Protein AF-A0AAD4N6H0-F1 (afdb_monomer)

Nearest PDB structures (foldseek):
  7ji4-assembly1_A  TM=7.289E-01  e=9.422E-01  Staphylococcus aureus subsp. aureus MRSA252
  8rdj-assembly1_S  TM=7.453E-01  e=2.601E+00  Sinapis alba
  4zqu-assembly1_A  TM=5.149E-01  e=1.566E+00  Yersinia pseudotuberculosis YPIII
  5mc8-assembly1_A  TM=8.033E-01  e=9.865E+00  Bacteroides xylanisolvens XB1A

Secondary structure (DSSP, 8-state):
------EEEEEGGGEEPS--EEEHHHHHH-----TT-PPEEEE-SSS-EEEPS-HHHHHHHHHHHHTT-SEEEEEEPSSPPP-HHHHHSTT-TTEEEEE--TT--HHHHHHHHHHHHHHHTTT-EEEEE--

Organism: NCBI:txid166010

Solvent-accessible surface area (backbone atoms only — not comparable to full-atom values): 7536 Å² total; per-residue (Å²): 131,84,81,73,63,61,71,44,80,41,50,52,88,39,52,40,77,18,63,37,70,43,54,46,55,55,28,74,66,62,68,92,76,62,89,84,79,49,33,40,29,20,75,66,87,71,86,36,26,39,31,37,84,43,71,65,30,50,35,52,52,54,31,38,52,65,71,64,48,69,56,44,64,25,25,59,46,92,65,83,53,68,51,46,28,58,73,77,37,70,92,40,81,46,40,36,35,41,26,55,70,87,82,54,49,76,68,52,46,55,51,48,52,51,40,52,52,58,40,40,77,72,64,38,45,78,43,81,44,96,117

Foldseek 3Di:
DPPLQDKDKAFLVQEAELDQEAALCLLLVDDPPDPPDFFEWEDPVPSHIYTAPDRVSVSQSLNCLLVVPRIGTHGYDPDDHHSCCCVVPNPQSQEHEYENPPPDDPVSVVSVVSSCVSSVVVVHHYDYDYD

Mean predicted aligned error: 7.0 Å

pLDDT: mean 81.64, std 11.09, range [37.22, 90.62]

Sequence (131 aa):
MADLEPAQTVSIRLIRPSIAEIHILDVLNFKNDTPGSLPAIFDEECAQYLLANDALSHTQFYSAILRGQPTLRCRLISEEPKNLIESQSPGLENTLTIVGNESLSEEQRKQLDKFVELLSRKGYRFKYENK

Radius of gyration: 14.64 Å; Cα contacts (8 Å, |Δi|>4): 218; chains: 1; bounding box: 31×28×44 Å

Structure (mmCIF, N/CA/C/O backbone):
data_AF-A0AAD4N6H0-F1
#
_entry.id   AF-A0AAD4N6H0-F1
#
loop_
_atom_site.group_PDB
_atom_site.id
_atom_site.type_symbol
_atom_site.label_atom_id
_atom_site.label_alt_id
_atom_site.label_comp_id
_atom_site.label_asym_id
_atom_site.label_entity_id
_atom_site.label_seq_id
_atom_site.pdbx_PDB_ins_code
_atom_site.Cartn_x
_atom_site.Cartn_y
_atom_site.Cartn_z
_atom_site.occupancy
_atom_site.B_iso_or_equiv
_atom_site.auth_seq_id
_atom_site.auth_comp_id
_atom_site.auth_asym_id
_atom_site.auth_atom_id
_atom_site.pdbx_PDB_model_num
ATOM 1 N N . MET A 1 1 ? 8.251 18.043 -27.146 1.00 37.22 1 MET A N 1
ATOM 2 C CA . MET A 1 1 ? 7.377 16.861 -27.280 1.00 37.22 1 MET A CA 1
ATOM 3 C C . MET A 1 1 ? 7.377 16.200 -25.920 1.00 37.22 1 MET A C 1
ATOM 5 O O . MET A 1 1 ? 8.445 15.803 -25.483 1.00 37.22 1 MET A O 1
ATOM 9 N N . ALA A 1 2 ? 6.262 16.259 -25.192 1.00 42.69 2 ALA A N 1
ATOM 10 C CA . ALA A 1 2 ? 6.173 15.618 -23.886 1.00 42.69 2 ALA A CA 1
ATOM 11 C C . ALA A 1 2 ? 6.118 14.111 -24.133 1.00 42.69 2 ALA A C 1
ATOM 13 O O . ALA A 1 2 ? 5.157 13.629 -24.731 1.00 42.69 2 ALA A O 1
ATOM 14 N N . ASP A 1 3 ? 7.192 13.424 -23.763 1.00 43.19 3 ASP A N 1
ATOM 15 C CA . ASP A 1 3 ? 7.251 11.972 -23.710 1.00 43.19 3 ASP A CA 1
ATOM 16 C C . ASP A 1 3 ? 6.191 11.533 -22.691 1.00 43.19 3 ASP A C 1
ATOM 18 O O . ASP A 1 3 ? 6.346 11.692 -21.480 1.00 43.19 3 ASP A O 1
ATOM 22 N N . LEU A 1 4 ? 5.013 11.171 -23.195 1.00 55.56 4 LEU A N 1
ATOM 23 C CA . LEU A 1 4 ? 3.949 10.605 -22.383 1.00 55.56 4 LEU A CA 1
ATOM 24 C C . LEU A 1 4 ? 4.416 9.200 -22.025 1.00 55.56 4 LEU A C 1
ATOM 26 O O . LEU A 1 4 ? 4.228 8.276 -22.817 1.00 55.56 4 LEU A O 1
ATOM 30 N N . GLU A 1 5 ? 5.047 9.071 -20.856 1.00 58.31 5 GLU A N 1
ATOM 31 C CA . GLU A 1 5 ? 5.432 7.776 -20.298 1.00 58.31 5 GLU A CA 1
ATOM 32 C C . GLU A 1 5 ? 4.245 6.802 -20.426 1.00 58.31 5 GLU A C 1
ATOM 34 O O . GLU A 1 5 ? 3.103 7.174 -20.105 1.00 58.31 5 GLU A O 1
ATOM 39 N N . PRO A 1 6 ? 4.456 5.574 -20.933 1.00 68.94 6 PRO A N 1
ATOM 40 C CA . PRO A 1 6 ? 3.364 4.652 -21.199 1.00 68.94 6 PRO A CA 1
ATOM 41 C C . PRO A 1 6 ? 2.622 4.331 -19.897 1.00 68.94 6 PRO A C 1
ATOM 43 O O . PRO A 1 6 ? 3.175 3.778 -18.945 1.00 68.94 6 PRO A O 1
ATOM 46 N N . ALA A 1 7 ? 1.340 4.698 -19.859 1.00 78.56 7 ALA A N 1
ATOM 47 C CA . ALA A 1 7 ? 0.459 4.406 -18.739 1.00 78.56 7 ALA A CA 1
ATOM 48 C C . ALA A 1 7 ? -0.201 3.036 -18.932 1.00 78.56 7 ALA A C 1
ATOM 50 O O . ALA A 1 7 ? -0.960 2.841 -19.885 1.00 78.56 7 ALA A O 1
ATOM 51 N N . GLN A 1 8 ? 0.023 2.116 -17.997 1.00 85.12 8 GLN A N 1
ATOM 52 C CA . GLN A 1 8 ? -0.533 0.768 -18.008 1.00 85.12 8 GLN A CA 1
ATOM 53 C C . GLN A 1 8 ? -1.488 0.561 -16.830 1.00 85.12 8 GLN A C 1
ATOM 55 O O . GLN A 1 8 ? -1.252 1.024 -15.716 1.00 85.12 8 GLN A O 1
ATOM 60 N N . THR A 1 9 ? -2.590 -0.146 -17.071 1.00 88.25 9 THR A N 1
ATOM 61 C CA . THR A 1 9 ? -3.471 -0.608 -15.995 1.00 88.25 9 THR A CA 1
ATOM 62 C C . THR A 1 9 ? -2.953 -1.938 -15.476 1.00 88.25 9 THR A C 1
ATOM 64 O O . THR A 1 9 ? -2.966 -2.930 -16.201 1.00 88.25 9 THR A O 1
ATOM 67 N N . VAL A 1 10 ? -2.536 -1.961 -14.217 1.00 89.38 10 VAL A N 1
ATOM 68 C CA . VAL A 1 10 ? -1.979 -3.142 -13.557 1.00 89.38 10 VAL A CA 1
ATOM 69 C C . VAL A 1 10 ? -2.865 -3.576 -12.396 1.00 89.38 10 VAL A C 1
ATOM 71 O O . VAL A 1 10 ? -3.568 -2.778 -11.770 1.00 89.38 10 VAL A O 1
ATOM 74 N N . SER A 1 11 ? -2.862 -4.872 -12.102 1.00 88.69 11 SER A N 1
ATOM 75 C CA . SER A 1 11 ? -3.565 -5.389 -10.929 1.00 88.69 11 SER A CA 1
ATOM 76 C C . SER A 1 11 ? -2.814 -4.990 -9.666 1.00 88.69 11 SER A C 1
ATOM 78 O O . SER A 1 11 ? -1.631 -5.280 -9.545 1.00 88.69 11 SER A O 1
ATOM 80 N N . ILE A 1 12 ? -3.513 -4.424 -8.678 1.00 87.81 12 ILE A N 1
ATOM 81 C CA . ILE A 1 12 ? -2.911 -4.001 -7.397 1.00 87.81 12 ILE A CA 1
ATOM 82 C C . ILE A 1 12 ? -2.198 -5.161 -6.689 1.00 87.81 12 ILE A C 1
ATOM 84 O O . ILE A 1 12 ? -1.247 -4.955 -5.949 1.00 87.81 12 ILE A O 1
ATOM 88 N N . ARG A 1 13 ? -2.644 -6.399 -6.922 1.00 86.56 13 ARG A N 1
ATOM 89 C CA . ARG A 1 13 ? -2.028 -7.612 -6.361 1.00 86.56 13 ARG A CA 1
ATOM 90 C C . ARG A 1 13 ? -0.635 -7.919 -6.915 1.00 86.56 13 ARG A C 1
ATOM 92 O O . ARG A 1 13 ? 0.083 -8.676 -6.280 1.00 86.56 13 ARG A O 1
ATOM 99 N N . LEU A 1 14 ? -0.303 -7.392 -8.091 1.00 88.19 14 LEU A N 1
ATOM 100 C CA . LEU A 1 14 ? 0.990 -7.594 -8.747 1.00 88.19 14 LEU A CA 1
ATOM 101 C C . LEU A 1 14 ? 1.989 -6.493 -8.383 1.00 88.19 14 LEU A C 1
ATOM 103 O O . LEU A 1 14 ? 3.151 -6.593 -8.747 1.00 88.19 14 LEU A O 1
ATOM 107 N N . ILE A 1 15 ? 1.537 -5.445 -7.691 1.00 88.81 15 ILE A N 1
ATOM 108 C CA . ILE A 1 15 ? 2.368 -4.309 -7.312 1.00 88.81 15 ILE A CA 1
ATOM 109 C C . ILE A 1 15 ? 2.916 -4.546 -5.906 1.00 88.81 15 ILE A C 1
ATOM 111 O O . ILE A 1 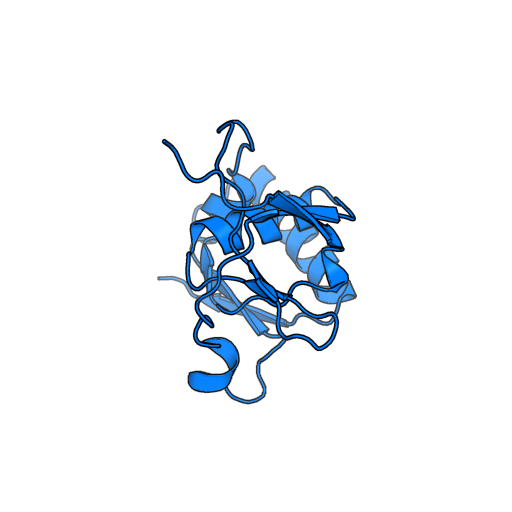15 ? 2.156 -4.756 -4.956 1.00 88.81 15 ILE A O 1
ATOM 115 N N . ARG A 1 16 ? 4.236 -4.462 -5.775 1.00 87.69 16 ARG A N 1
ATOM 116 C CA . ARG A 1 16 ? 4.965 -4.522 -4.516 1.00 87.69 16 ARG A CA 1
ATOM 117 C C . ARG A 1 16 ? 5.384 -3.109 -4.098 1.00 87.69 16 ARG A C 1
ATOM 119 O O . ARG A 1 16 ? 5.962 -2.381 -4.907 1.00 87.69 16 ARG A O 1
ATOM 126 N N . PRO A 1 17 ? 5.100 -2.686 -2.855 1.00 87.62 17 PRO A N 1
ATOM 127 C CA . PRO A 1 17 ? 5.664 -1.453 -2.323 1.00 87.62 17 PRO A CA 1
ATOM 128 C C . PRO A 1 17 ? 7.180 -1.598 -2.164 1.00 87.62 17 PRO A C 1
ATOM 130 O O . PRO A 1 17 ? 7.660 -2.650 -1.749 1.00 87.62 17 PRO A O 1
ATOM 133 N N . SER A 1 18 ? 7.924 -0.537 -2.469 1.00 86.00 18 SER A N 1
ATOM 134 C CA . SER A 1 18 ? 9.369 -0.458 -2.217 1.00 86.00 18 SER A CA 1
ATOM 135 C C . SER A 1 18 ? 9.699 0.279 -0.919 1.00 86.00 18 SER A C 1
ATOM 137 O O . SER A 1 18 ? 10.841 0.233 -0.463 1.00 86.00 18 SER A O 1
ATOM 139 N N . ILE A 1 19 ? 8.706 0.935 -0.308 1.00 85.00 19 ILE A N 1
ATOM 140 C CA . ILE A 1 19 ? 8.798 1.661 0.957 1.00 85.00 19 ILE A CA 1
ATOM 141 C C . ILE A 1 19 ? 7.804 1.058 1.956 1.00 85.00 19 ILE A C 1
ATOM 143 O O . ILE A 1 19 ? 6.614 0.907 1.668 1.00 85.00 19 ILE A O 1
ATOM 147 N N . ALA A 1 20 ? 8.308 0.725 3.145 1.00 82.75 20 ALA A N 1
ATOM 148 C CA . ALA A 1 20 ? 7.517 0.174 4.243 1.00 82.75 20 ALA A CA 1
ATOM 149 C C . ALA A 1 20 ? 6.890 1.259 5.132 1.00 82.75 20 ALA A C 1
ATOM 151 O O . ALA A 1 20 ? 5.988 0.951 5.897 1.00 82.75 20 ALA A O 1
ATOM 152 N N . GLU A 1 21 ? 7.342 2.509 5.060 1.00 87.31 21 GLU A N 1
ATOM 153 C CA . GLU A 1 21 ? 6.799 3.631 5.835 1.00 87.31 21 GLU A CA 1
ATOM 154 C C . GLU A 1 21 ? 5.722 4.382 5.039 1.00 87.31 21 GLU A C 1
ATOM 156 O O . GLU A 1 21 ? 5.920 4.717 3.870 1.00 87.31 21 GLU A O 1
ATOM 161 N N . ILE A 1 22 ? 4.577 4.655 5.668 1.00 87.38 22 ILE A N 1
ATOM 162 C CA . ILE A 1 22 ? 3.512 5.477 5.092 1.00 87.38 22 ILE A CA 1
ATOM 163 C C . ILE A 1 22 ? 2.971 6.485 6.092 1.00 87.38 22 ILE A C 1
ATOM 165 O O . ILE A 1 22 ? 2.732 6.172 7.259 1.00 87.38 22 ILE A O 1
ATOM 169 N N . HIS A 1 23 ? 2.677 7.683 5.599 1.00 88.69 23 HIS A N 1
ATOM 170 C CA . HIS A 1 23 ? 1.956 8.678 6.371 1.00 88.69 23 HIS A CA 1
ATOM 171 C C . HIS A 1 23 ? 0.451 8.500 6.169 1.00 88.69 23 HIS A C 1
ATOM 173 O O . HIS A 1 23 ? -0.091 8.701 5.080 1.00 88.69 23 HIS A O 1
ATOM 179 N N . ILE A 1 24 ? -0.241 8.057 7.222 1.00 88.38 24 ILE A N 1
ATOM 180 C CA . ILE A 1 24 ? -1.646 7.651 7.107 1.00 88.38 24 ILE A CA 1
ATOM 181 C C . ILE A 1 24 ? -2.553 8.814 6.729 1.00 88.38 24 ILE A C 1
ATOM 183 O O . ILE A 1 24 ? -3.508 8.628 5.980 1.00 88.38 24 ILE A O 1
ATOM 187 N N . LEU A 1 25 ? -2.248 10.022 7.204 1.00 87.56 25 LEU A N 1
ATOM 188 C CA . LEU A 1 25 ? -3.029 11.206 6.868 1.00 87.56 25 LEU A CA 1
ATOM 189 C C . LEU A 1 25 ? -3.001 11.482 5.366 1.00 87.56 25 LEU A C 1
ATOM 191 O O . LEU A 1 25 ? -4.040 11.841 4.821 1.00 87.56 25 LEU A O 1
ATOM 195 N N . ASP A 1 26 ? -1.874 11.267 4.688 1.00 87.56 26 ASP A N 1
ATOM 196 C CA . ASP A 1 26 ? -1.810 11.427 3.235 1.00 87.56 26 ASP A CA 1
ATOM 197 C C . ASP A 1 26 ? -2.686 10.392 2.543 1.00 87.56 26 ASP A C 1
ATOM 199 O O . ASP A 1 26 ? -3.504 10.756 1.708 1.00 87.56 26 ASP A O 1
ATOM 203 N N . VAL A 1 27 ? -2.612 9.121 2.950 1.00 87.56 27 VAL A N 1
ATOM 204 C CA . VAL A 1 27 ? -3.430 8.038 2.375 1.00 87.56 27 VAL A CA 1
ATOM 205 C C . VAL A 1 27 ? -4.928 8.295 2.557 1.00 87.56 27 VAL A C 1
ATOM 207 O O . VAL A 1 27 ? -5.709 8.102 1.622 1.00 87.56 27 VAL A O 1
ATOM 210 N N . LEU A 1 28 ? -5.337 8.732 3.750 1.00 86.88 28 LEU A N 1
ATOM 211 C CA . LEU A 1 28 ? -6.739 8.978 4.088 1.00 86.88 28 LEU A CA 1
ATOM 212 C C . LEU A 1 28 ? -7.291 10.239 3.420 1.00 86.88 28 LEU A C 1
ATOM 214 O O . LEU A 1 28 ? -8.432 10.238 2.955 1.00 86.88 28 LEU A O 1
ATOM 218 N N . ASN A 1 29 ? -6.488 11.303 3.352 1.00 84.31 29 ASN A N 1
ATOM 219 C CA . ASN A 1 29 ? -6.885 12.566 2.734 1.00 84.31 29 ASN A CA 1
ATOM 220 C C . ASN A 1 29 ? -6.620 12.595 1.223 1.00 84.31 29 ASN A C 1
ATOM 222 O O . ASN A 1 29 ? -6.994 13.572 0.571 1.00 84.31 29 ASN A O 1
ATOM 226 N N . PHE A 1 30 ? -6.021 11.541 0.653 1.00 82.94 30 PHE A N 1
ATOM 227 C CA . PHE A 1 30 ? -5.718 11.476 -0.769 1.00 82.94 30 PHE A CA 1
ATOM 228 C C . PHE A 1 30 ? -7.005 11.536 -1.595 1.00 82.94 30 PHE A C 1
ATOM 230 O O . PHE A 1 30 ? -7.756 10.559 -1.746 1.00 82.94 30 PHE A O 1
ATOM 237 N N . LYS A 1 31 ? -7.257 12.711 -2.169 1.00 73.12 31 LYS A N 1
ATOM 238 C CA . LYS A 1 31 ? -8.270 12.921 -3.194 1.00 73.12 31 LYS A CA 1
ATOM 239 C C . LYS A 1 31 ? -7.575 12.755 -4.535 1.00 73.12 31 LYS A C 1
ATOM 241 O O . LYS A 1 31 ? -6.643 13.482 -4.849 1.00 73.12 31 LYS A O 1
ATOM 246 N N . ASN A 1 32 ? -8.036 11.778 -5.312 1.00 63.06 32 ASN A N 1
ATOM 247 C CA . ASN A 1 32 ? -7.565 11.476 -6.664 1.00 63.06 32 ASN A CA 1
ATOM 248 C C . ASN A 1 32 ? -8.014 12.559 -7.670 1.00 63.06 32 ASN A C 1
ATOM 250 O O . ASN A 1 32 ? -8.610 12.241 -8.695 1.00 63.06 32 ASN A O 1
ATOM 254 N N . ASP A 1 33 ? -7.829 13.828 -7.307 1.00 53.66 33 ASP A N 1
ATOM 255 C CA . ASP A 1 33 ? -8.347 15.006 -8.005 1.00 53.66 33 ASP A CA 1
ATOM 256 C C . ASP A 1 33 ? -7.299 15.622 -8.937 1.00 53.66 33 ASP A C 1
ATOM 258 O O . ASP A 1 33 ? -7.611 16.511 -9.718 1.00 53.66 33 ASP A O 1
ATOM 262 N N . THR A 1 34 ? -6.052 15.140 -8.897 1.00 53.94 34 THR A N 1
ATOM 263 C CA . THR A 1 34 ? -4.982 15.600 -9.784 1.00 53.94 34 THR A CA 1
ATOM 264 C C . THR A 1 34 ? -4.964 14.765 -11.070 1.00 53.94 34 THR A C 1
ATOM 266 O O . THR A 1 34 ? -4.445 13.643 -11.068 1.00 53.94 34 THR A O 1
ATOM 269 N N . PRO A 1 35 ? -5.502 15.269 -12.198 1.00 48.19 35 PRO A N 1
ATOM 270 C CA . PRO A 1 35 ? -5.368 14.589 -13.477 1.00 48.19 35 PRO A CA 1
ATOM 271 C C . PRO A 1 35 ? -3.886 14.540 -13.871 1.00 48.19 35 PRO A C 1
ATOM 273 O O . PRO A 1 35 ? -3.247 15.572 -14.048 1.00 48.19 35 PRO A O 1
ATOM 276 N N . GLY A 1 36 ? -3.336 13.332 -14.007 1.00 57.16 36 GLY A N 1
ATOM 277 C CA . GLY A 1 36 ? -1.996 13.107 -14.565 1.00 57.16 36 GLY A CA 1
ATOM 278 C C . GLY A 1 36 ? -0.920 12.648 -13.581 1.00 57.16 36 GLY A C 1
ATOM 279 O O . GLY A 1 36 ? 0.146 12.239 -14.027 1.00 57.16 36 GLY A O 1
ATOM 280 N N . SER A 1 37 ? -1.180 12.630 -12.272 1.00 72.38 37 SER A N 1
ATOM 281 C CA . SER A 1 37 ? -0.271 11.960 -11.338 1.00 72.38 37 SER A CA 1
ATOM 282 C C . SER A 1 37 ? -0.621 10.474 -11.313 1.00 72.38 37 SER A C 1
ATOM 284 O O . SER A 1 37 ? -1.632 10.088 -10.733 1.00 72.38 37 SER A O 1
ATOM 286 N N . LEU A 1 38 ? 0.150 9.644 -12.013 1.00 84.38 38 LEU A N 1
ATOM 287 C CA . LEU A 1 38 ? 0.037 8.188 -11.930 1.00 84.38 38 LEU A CA 1
ATOM 288 C C . LEU A 1 38 ? 1.187 7.651 -11.071 1.00 84.38 38 LEU A C 1
ATOM 290 O O . LEU A 1 38 ? 2.324 8.106 -11.251 1.00 84.38 38 LEU A O 1
ATOM 294 N N . PRO A 1 39 ? 0.926 6.666 -10.194 1.00 86.88 39 PRO A N 1
ATOM 295 C CA . PRO A 1 39 ? 1.987 5.999 -9.458 1.00 86.88 39 PRO A CA 1
ATOM 296 C C . PRO A 1 39 ? 2.986 5.392 -10.440 1.00 86.88 39 PRO A C 1
ATOM 298 O O . PRO A 1 39 ? 2.601 4.773 -11.438 1.00 86.88 39 PRO A O 1
ATOM 301 N N . ALA A 1 40 ? 4.268 5.606 -10.167 1.00 89.56 40 ALA A N 1
ATOM 302 C CA . ALA A 1 40 ? 5.353 5.053 -10.961 1.00 89.56 40 ALA A CA 1
ATOM 303 C C . ALA A 1 40 ? 5.658 3.621 -10.523 1.00 89.56 40 ALA A C 1
ATOM 305 O O . ALA A 1 40 ? 5.799 3.351 -9.328 1.00 89.56 40 ALA A O 1
ATOM 306 N N . ILE A 1 41 ? 5.763 2.718 -11.494 1.00 90.62 41 ILE A N 1
ATOM 307 C CA . ILE A 1 41 ? 6.092 1.311 -11.285 1.00 90.62 41 ILE A CA 1
ATOM 308 C C . ILE A 1 41 ? 7.192 0.869 -12.248 1.00 90.62 41 ILE A C 1
ATOM 310 O O . ILE A 1 41 ? 7.233 1.305 -13.396 1.00 90.62 41 ILE A O 1
ATOM 314 N N . PHE A 1 42 ? 8.057 -0.014 -11.782 1.00 90.62 42 PHE A N 1
ATOM 315 C CA . PHE A 1 42 ? 9.059 -0.709 -12.576 1.00 90.62 42 PHE A CA 1
ATOM 316 C C . PHE A 1 42 ? 8.589 -2.142 -12.824 1.00 90.62 42 PHE A C 1
ATOM 318 O O . PHE A 1 42 ? 8.064 -2.775 -11.908 1.00 90.62 42 PHE A O 1
ATOM 325 N N . ASP A 1 43 ? 8.716 -2.628 -14.056 1.00 89.12 43 ASP A N 1
ATOM 326 C CA . ASP A 1 43 ? 8.388 -4.012 -14.410 1.00 89.12 43 ASP A CA 1
ATOM 327 C C . ASP A 1 43 ? 9.589 -4.906 -14.085 1.00 89.12 43 ASP A C 1
ATOM 329 O O . ASP A 1 43 ? 10.658 -4.729 -14.657 1.00 89.12 43 ASP A O 1
ATOM 333 N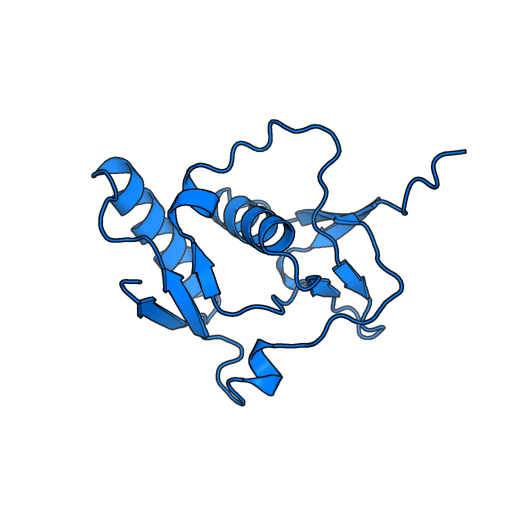 N . GLU A 1 44 ? 9.424 -5.851 -13.156 1.00 83.75 44 GLU A N 1
ATOM 334 C CA . GLU A 1 44 ? 10.506 -6.757 -12.732 1.00 83.75 44 GLU A CA 1
ATOM 335 C C . GLU A 1 44 ? 10.684 -7.954 -13.694 1.00 83.75 44 GLU A C 1
ATOM 337 O O . GLU A 1 44 ? 11.283 -8.963 -13.325 1.00 83.75 44 GLU A O 1
ATOM 342 N N . GLU A 1 45 ? 10.079 -7.919 -14.890 1.00 79.25 45 GLU A N 1
ATOM 343 C CA . GLU A 1 45 ? 10.071 -8.983 -15.912 1.00 79.25 45 GLU A CA 1
ATOM 344 C C . GLU A 1 45 ? 9.515 -10.351 -15.436 1.00 79.25 45 GLU A C 1
ATOM 346 O O . GLU A 1 45 ? 9.421 -11.312 -16.200 1.00 79.25 45 GLU A O 1
ATOM 351 N N . CYS A 1 46 ? 9.064 -10.441 -14.179 1.00 73.62 46 CYS A N 1
ATOM 352 C CA . CYS A 1 46 ? 8.525 -11.635 -13.518 1.00 73.62 46 CYS A CA 1
ATOM 353 C C . CYS A 1 46 ? 7.016 -11.531 -13.234 1.00 73.62 46 CYS A C 1
ATOM 355 O O . CYS A 1 46 ? 6.515 -12.107 -12.266 1.00 73.62 46 CYS A O 1
ATOM 357 N N . ALA A 1 47 ? 6.278 -10.776 -14.058 1.00 78.75 47 ALA A N 1
ATOM 358 C CA . ALA A 1 47 ? 4.855 -10.469 -13.855 1.00 78.75 47 ALA A CA 1
ATOM 359 C C . ALA A 1 47 ? 4.547 -9.813 -12.489 1.00 78.75 47 ALA A C 1
ATOM 361 O O . ALA A 1 47 ? 3.428 -9.906 -11.974 1.00 78.75 47 ALA A O 1
ATOM 362 N N . GLN A 1 48 ? 5.548 -9.151 -11.912 1.00 85.56 48 GLN A N 1
ATOM 363 C CA . GLN A 1 48 ? 5.460 -8.331 -10.712 1.00 85.56 48 GLN A CA 1
ATOM 364 C C . GLN A 1 48 ? 5.976 -6.932 -11.033 1.00 85.56 48 GLN A C 1
ATOM 366 O O . GLN A 1 48 ? 6.801 -6.748 -11.928 1.00 85.56 48 GLN A O 1
ATOM 371 N N . TYR A 1 49 ? 5.440 -5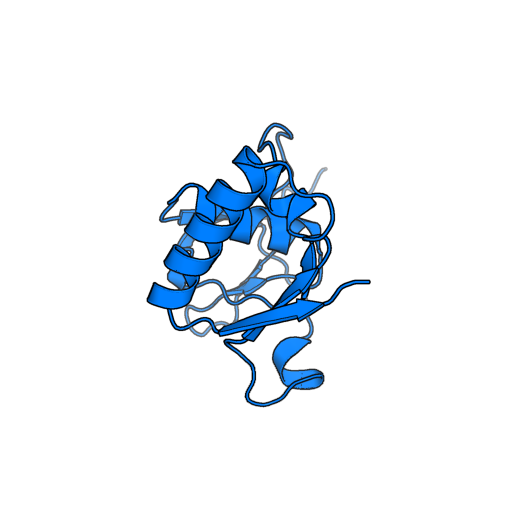.955 -10.313 1.00 89.44 49 TYR A N 1
ATOM 372 C CA . TYR A 1 49 ? 5.786 -4.556 -10.471 1.00 89.44 49 TYR A CA 1
ATOM 373 C C . TYR A 1 49 ? 6.291 -4.001 -9.151 1.00 89.44 49 TYR A C 1
ATOM 375 O O . TYR A 1 49 ? 5.618 -4.149 -8.130 1.00 89.44 49 TYR A O 1
ATOM 383 N N . LEU A 1 50 ? 7.404 -3.279 -9.176 1.00 89.88 50 LEU A N 1
ATOM 384 C CA . LEU A 1 50 ? 7.944 -2.603 -8.005 1.00 89.88 50 LEU A CA 1
ATOM 385 C C . LEU A 1 50 ? 7.561 -1.121 -8.032 1.00 89.88 50 LEU A C 1
ATOM 387 O O . LEU A 1 50 ? 7.787 -0.427 -9.021 1.00 89.88 50 LEU A O 1
ATOM 391 N N . LEU A 1 51 ? 6.963 -0.609 -6.956 1.00 90.50 51 LEU A N 1
ATOM 392 C CA . LEU A 1 51 ? 6.666 0.821 -6.838 1.00 90.50 51 LEU A CA 1
ATOM 393 C C . LEU A 1 51 ? 7.958 1.639 -6.802 1.00 90.50 51 LEU A C 1
ATOM 395 O O . LEU A 1 51 ? 8.900 1.298 -6.088 1.00 90.50 51 LEU A O 1
ATOM 399 N N . ALA A 1 52 ? 7.978 2.764 -7.511 1.00 88.56 52 ALA A N 1
ATOM 400 C CA . ALA A 1 52 ? 9.077 3.717 -7.430 1.00 88.56 52 ALA A CA 1
ATOM 401 C C . ALA A 1 52 ? 9.265 4.226 -5.994 1.00 88.56 52 ALA A C 1
ATOM 403 O O . ALA A 1 52 ? 8.296 4.305 -5.238 1.00 88.56 52 ALA A O 1
ATOM 404 N N . ASN A 1 53 ? 10.485 4.634 -5.627 1.00 84.44 53 ASN A N 1
ATOM 405 C CA . ASN A 1 53 ? 10.818 5.177 -4.298 1.00 84.44 53 ASN A CA 1
ATOM 406 C C . ASN A 1 53 ? 10.269 6.589 -4.036 1.00 84.44 53 ASN A C 1
ATOM 408 O O . ASN A 1 53 ? 10.945 7.450 -3.481 1.00 84.44 53 ASN A O 1
ATOM 412 N N . ASP A 1 54 ? 9.032 6.826 -4.439 1.00 83.25 54 ASP A N 1
ATOM 413 C CA . ASP A 1 54 ? 8.327 8.081 -4.307 1.00 83.25 54 ASP A CA 1
ATOM 414 C C . ASP A 1 54 ? 7.142 7.905 -3.345 1.00 83.25 54 ASP A C 1
ATOM 416 O O . ASP A 1 54 ? 6.341 6.967 -3.460 1.00 83.25 54 ASP A O 1
ATOM 420 N N . ALA A 1 55 ? 7.036 8.806 -2.367 1.00 81.69 55 ALA A N 1
ATOM 421 C CA . ALA A 1 55 ? 6.007 8.745 -1.330 1.00 81.69 55 ALA A CA 1
ATOM 422 C C . ALA A 1 55 ? 4.593 8.937 -1.905 1.00 81.69 55 ALA A C 1
ATOM 424 O O . ALA A 1 55 ? 3.626 8.349 -1.406 1.00 81.69 55 ALA A O 1
ATOM 425 N N . LEU A 1 56 ? 4.466 9.714 -2.986 1.00 85.44 56 LEU A N 1
ATOM 426 C CA . LEU A 1 56 ? 3.188 9.953 -3.647 1.00 85.44 56 LEU A CA 1
ATOM 427 C C . LEU A 1 56 ? 2.676 8.671 -4.319 1.00 85.44 56 LEU A C 1
ATOM 429 O O . LEU A 1 56 ? 1.525 8.294 -4.108 1.00 85.44 56 LEU A O 1
ATOM 433 N N . SER A 1 57 ? 3.540 7.939 -5.023 1.00 87.88 57 SER A N 1
ATOM 434 C CA . SER A 1 57 ? 3.197 6.666 -5.673 1.00 87.88 57 SER A CA 1
ATOM 435 C C . SER A 1 57 ? 2.694 5.619 -4.667 1.00 87.88 57 SER A C 1
ATOM 437 O O . SER A 1 57 ? 1.693 4.940 -4.913 1.00 87.88 57 SER A O 1
ATOM 439 N N . HIS A 1 58 ? 3.322 5.540 -3.489 1.00 89.44 58 HIS A N 1
ATOM 440 C CA . HIS A 1 58 ? 2.864 4.681 -2.392 1.00 89.44 58 HIS A CA 1
ATOM 441 C C . HIS A 1 58 ? 1.516 5.145 -1.832 1.00 89.44 58 HIS A C 1
ATOM 443 O O . HIS A 1 58 ? 0.598 4.340 -1.672 1.00 89.44 58 HIS A O 1
ATOM 449 N N . THR A 1 59 ? 1.355 6.447 -1.596 1.00 88.56 59 THR A N 1
ATOM 450 C CA . THR A 1 59 ? 0.089 7.036 -1.132 1.00 88.56 59 THR A CA 1
ATOM 451 C C . THR A 1 59 ? -1.065 6.725 -2.092 1.00 88.56 59 THR A C 1
ATOM 453 O O . THR A 1 59 ? -2.154 6.317 -1.673 1.00 88.56 59 THR A O 1
ATOM 456 N N . GLN A 1 60 ? -0.826 6.840 -3.397 1.00 88.38 60 GLN A N 1
ATOM 457 C CA . GLN A 1 60 ? -1.790 6.500 -4.444 1.00 88.38 60 GLN A CA 1
ATOM 458 C C . GLN A 1 60 ? -2.148 5.014 -4.442 1.00 88.38 60 GLN A C 1
ATOM 460 O O . GLN A 1 60 ? -3.322 4.652 -4.522 1.00 88.38 60 GLN A O 1
ATOM 465 N N . PHE A 1 61 ? -1.151 4.146 -4.293 1.00 89.69 61 PHE A N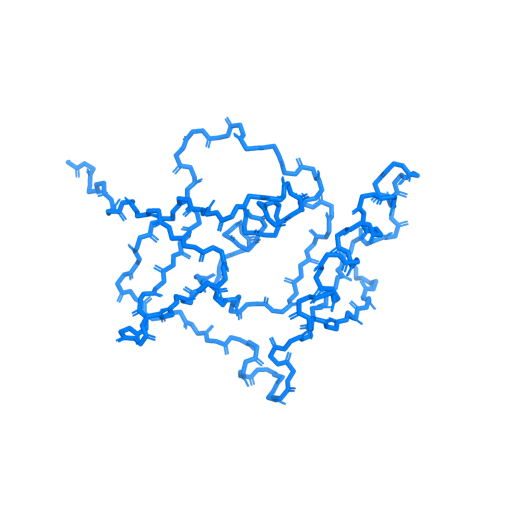 1
ATOM 466 C CA . PHE A 1 61 ? -1.357 2.708 -4.204 1.00 89.69 61 PHE A CA 1
ATOM 467 C C . PHE A 1 61 ? -2.199 2.307 -2.983 1.00 89.69 61 PHE A C 1
ATOM 469 O O . PHE A 1 61 ? -3.206 1.604 -3.116 1.00 89.69 61 PHE A O 1
ATOM 476 N N . TYR A 1 62 ? -1.845 2.796 -1.795 1.00 89.00 62 TYR A N 1
ATOM 477 C CA . TYR A 1 62 ? -2.563 2.476 -0.561 1.00 89.00 62 TYR A CA 1
ATOM 478 C C . TYR A 1 62 ? -3.967 3.084 -0.520 1.00 89.00 62 TYR A C 1
ATOM 480 O O . TYR A 1 62 ? -4.907 2.429 -0.064 1.00 89.00 62 TYR A O 1
ATOM 488 N N . SER A 1 63 ? -4.152 4.289 -1.061 1.00 88.81 63 SER A N 1
ATOM 489 C CA . SER A 1 63 ? -5.485 4.892 -1.172 1.00 88.81 63 SER A CA 1
ATOM 490 C C . SER A 1 63 ? -6.380 4.125 -2.154 1.00 88.81 63 SER A C 1
ATOM 492 O O . SER A 1 63 ? -7.566 3.932 -1.876 1.00 88.81 63 SER A O 1
ATOM 494 N N . ALA A 1 64 ? -5.831 3.599 -3.254 1.00 88.25 64 ALA A N 1
ATOM 495 C CA . ALA A 1 64 ? -6.556 2.720 -4.171 1.00 88.25 64 ALA A CA 1
ATOM 496 C C . ALA A 1 64 ? -6.980 1.401 -3.499 1.00 88.25 64 ALA A C 1
ATOM 498 O O . ALA A 1 64 ? -8.123 0.960 -3.668 1.00 88.25 64 ALA A O 1
ATOM 499 N N . ILE A 1 65 ? -6.110 0.811 -2.667 1.00 87.44 65 ILE A N 1
ATOM 500 C CA . ILE A 1 65 ? -6.445 -0.362 -1.840 1.00 87.44 65 ILE A CA 1
ATOM 501 C C . ILE A 1 65 ? -7.587 -0.046 -0.874 1.00 87.44 65 ILE A C 1
ATOM 503 O O . ILE A 1 65 ? -8.545 -0.816 -0.794 1.00 87.44 65 ILE A O 1
ATOM 507 N N . LEU A 1 66 ? -7.521 1.088 -0.172 1.00 86.31 66 LEU A N 1
ATOM 508 C CA . LEU A 1 66 ? -8.558 1.514 0.771 1.00 86.31 66 LEU A CA 1
ATOM 509 C C . LEU A 1 66 ? -9.921 1.705 0.090 1.00 86.31 66 LEU A C 1
ATOM 511 O O . LEU A 1 66 ? -10.967 1.383 0.658 1.00 86.31 66 LEU A O 1
ATOM 515 N N . ARG A 1 67 ? -9.905 2.193 -1.154 1.00 84.19 67 ARG A N 1
ATOM 516 C CA . ARG A 1 67 ? -11.088 2.344 -2.014 1.00 84.19 67 ARG A CA 1
ATOM 517 C C . ARG A 1 67 ? -11.588 1.016 -2.594 1.00 84.19 67 ARG A C 1
ATOM 519 O O . ARG A 1 67 ? -12.636 1.001 -3.232 1.00 84.19 67 ARG A O 1
ATOM 526 N N . GLY A 1 68 ? -10.870 -0.088 -2.382 1.00 83.44 68 GLY A N 1
ATOM 527 C CA . GLY A 1 68 ? -11.228 -1.408 -2.898 1.00 83.44 68 GLY A CA 1
ATOM 528 C C . GLY A 1 68 ? -11.044 -1.546 -4.409 1.00 83.44 68 GLY A C 1
ATOM 529 O O . GLY A 1 68 ? -11.689 -2.394 -5.024 1.00 83.44 68 GLY A O 1
ATOM 530 N N . GLN A 1 69 ? -10.193 -0.722 -5.025 1.00 87.12 69 GLN A N 1
ATOM 531 C CA . GLN A 1 69 ? -9.929 -0.823 -6.457 1.00 87.12 69 GLN A CA 1
ATOM 532 C C . GLN A 1 69 ? -9.134 -2.110 -6.749 1.00 87.12 69 GLN A C 1
ATOM 534 O O . GLN A 1 69 ? -8.146 -2.389 -6.072 1.00 87.12 69 GLN A O 1
ATOM 539 N N . PRO A 1 70 ? -9.540 -2.938 -7.728 1.00 85.19 70 PRO A N 1
ATOM 540 C CA . PRO A 1 70 ? -8.802 -4.157 -8.071 1.00 85.19 70 PRO A CA 1
ATOM 541 C C . PRO A 1 70 ? -7.555 -3.868 -8.921 1.00 85.19 70 PRO A C 1
ATOM 54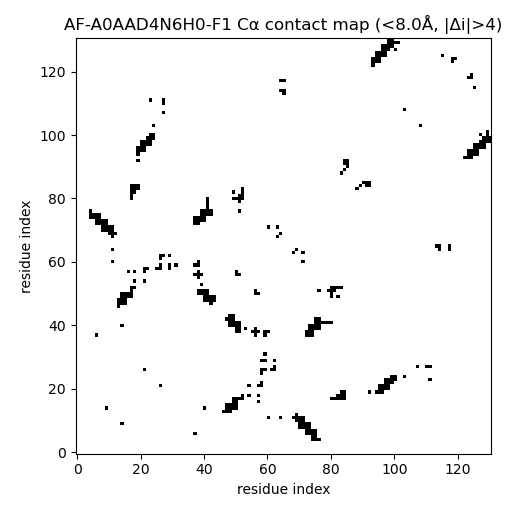3 O O . PRO A 1 70 ? -6.579 -4.622 -8.888 1.00 85.19 70 PRO A O 1
ATOM 546 N N . THR A 1 71 ? -7.584 -2.766 -9.666 1.00 88.75 71 THR A N 1
ATOM 547 C CA . THR A 1 71 ? -6.565 -2.353 -10.631 1.00 88.75 71 THR A CA 1
ATOM 548 C C . THR A 1 71 ? -6.216 -0.888 -10.436 1.00 88.75 71 THR A C 1
ATOM 550 O O . THR A 1 71 ? -7.080 -0.093 -10.062 1.00 88.75 71 THR A O 1
ATOM 553 N N . LEU A 1 72 ? -4.979 -0.526 -10.756 1.00 88.19 72 LEU A N 1
ATOM 554 C CA . LEU A 1 72 ? -4.470 0.835 -10.692 1.00 88.19 72 LEU A CA 1
ATOM 555 C C . LEU A 1 72 ? -3.828 1.190 -12.029 1.00 88.19 72 LEU A C 1
ATOM 557 O O . LEU A 1 72 ? -3.163 0.361 -12.647 1.00 88.19 72 LEU A O 1
ATOM 561 N N . ARG A 1 73 ? -4.069 2.413 -12.499 1.00 88.12 73 ARG A N 1
ATOM 562 C CA . ARG A 1 73 ? -3.382 2.937 -13.675 1.00 88.12 73 ARG A CA 1
ATOM 563 C C . ARG A 1 73 ? -2.060 3.519 -13.200 1.00 88.12 73 ARG A C 1
ATOM 565 O O . ARG A 1 73 ? -2.067 4.410 -12.359 1.00 88.12 73 ARG A O 1
ATOM 572 N N . CYS A 1 74 ? -0.963 3.005 -13.723 1.00 88.75 74 CYS A N 1
ATOM 573 C CA . CYS A 1 74 ? 0.387 3.346 -13.308 1.00 88.75 74 CYS A CA 1
ATOM 574 C C . CYS A 1 74 ? 1.201 3.776 -14.530 1.00 88.75 74 CYS A C 1
ATOM 576 O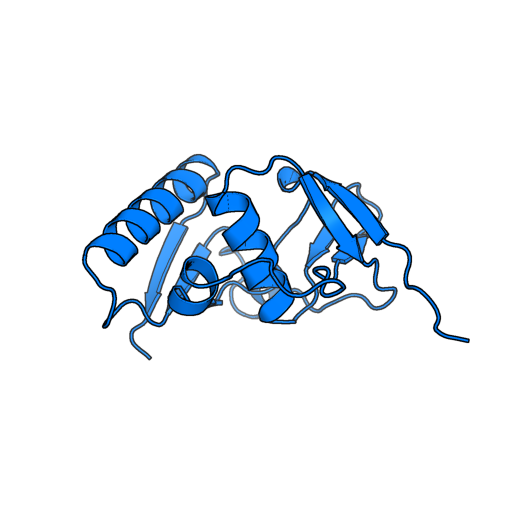 O . CYS A 1 74 ? 0.847 3.436 -15.660 1.00 88.75 74 CYS A O 1
ATOM 578 N N . ARG A 1 75 ? 2.282 4.518 -14.311 1.00 89.38 75 ARG A N 1
ATOM 579 C CA . ARG A 1 75 ? 3.277 4.821 -15.349 1.00 89.38 75 ARG A CA 1
ATOM 580 C C . ARG A 1 75 ? 4.471 3.890 -15.193 1.00 89.38 75 ARG A C 1
ATOM 582 O O . ARG A 1 75 ? 4.892 3.638 -14.065 1.00 89.38 75 ARG A O 1
ATOM 589 N N . LEU A 1 76 ? 4.981 3.375 -16.305 1.00 87.88 76 LEU A N 1
ATOM 590 C CA . LEU A 1 76 ? 6.160 2.515 -16.305 1.00 87.88 76 LEU A CA 1
ATOM 591 C C . LEU A 1 76 ? 7.424 3.371 -16.298 1.00 87.88 76 LEU A C 1
ATOM 593 O O . LEU A 1 76 ? 7.573 4.241 -17.152 1.00 87.88 76 LEU A O 1
ATOM 597 N N . ILE A 1 77 ? 8.323 3.103 -15.356 1.00 89.00 77 ILE A N 1
ATOM 598 C CA . ILE A 1 77 ? 9.663 3.689 -15.319 1.00 89.00 77 ILE A CA 1
ATOM 599 C C . ILE A 1 77 ? 10.686 2.669 -15.815 1.00 89.00 77 ILE A C 1
ATOM 601 O O . ILE A 1 77 ? 10.514 1.467 -15.631 1.00 89.00 77 ILE A O 1
ATOM 605 N N . SER A 1 78 ? 11.746 3.150 -16.466 1.00 85.31 78 SER A N 1
ATOM 606 C CA . SER A 1 78 ? 12.836 2.296 -16.967 1.00 85.31 78 SER A CA 1
ATOM 607 C C . SER A 1 78 ? 13.944 2.059 -15.940 1.00 85.31 78 SER A C 1
ATOM 609 O O . SER A 1 78 ? 14.746 1.149 -16.108 1.00 85.31 78 SER A O 1
ATOM 611 N N . GLU A 1 79 ? 14.024 2.898 -14.908 1.00 85.56 79 GLU A N 1
ATOM 612 C CA . GLU A 1 79 ? 15.031 2.784 -13.855 1.00 85.56 79 GLU A CA 1
ATOM 613 C C . GLU A 1 79 ? 14.513 1.884 -12.731 1.00 85.56 79 GLU A C 1
ATOM 615 O O . GLU A 1 79 ? 13.412 2.105 -12.224 1.00 85.56 79 GLU A O 1
ATOM 620 N N . GLU A 1 80 ? 15.309 0.885 -12.343 1.00 85.69 80 GLU A N 1
ATOM 621 C CA . GLU A 1 80 ? 14.986 -0.016 -11.236 1.00 85.69 80 GLU A CA 1
ATOM 622 C C . GLU A 1 80 ? 15.009 0.757 -9.903 1.00 85.69 80 GLU A C 1
ATOM 624 O O . GLU A 1 80 ? 16.061 1.270 -9.498 1.00 85.69 80 GLU A O 1
ATOM 629 N N . PRO A 1 81 ? 13.871 0.868 -9.193 1.00 85.50 81 PRO A N 1
ATOM 630 C CA . PRO A 1 81 ? 13.838 1.514 -7.898 1.00 85.50 81 PRO A CA 1
ATOM 631 C C . PRO A 1 81 ? 14.475 0.602 -6.850 1.00 85.50 81 PRO A C 1
ATOM 633 O O . PRO A 1 81 ? 14.339 -0.619 -6.870 1.00 85.50 81 PRO A O 1
ATOM 636 N N . LYS A 1 82 ? 15.132 1.203 -5.861 1.00 82.75 82 LYS A N 1
ATOM 637 C CA . LYS A 1 82 ? 15.729 0.453 -4.757 1.00 82.75 82 LYS A CA 1
ATOM 638 C C . LYS A 1 82 ? 14.631 -0.149 -3.895 1.00 82.75 82 LYS A C 1
ATOM 640 O O . LYS A 1 82 ? 13.796 0.573 -3.357 1.00 82.75 82 LYS A O 1
ATOM 645 N N . ASN A 1 83 ? 14.666 -1.449 -3.648 1.00 81.12 83 ASN A N 1
ATOM 646 C CA . ASN A 1 83 ? 13.788 -2.039 -2.647 1.00 81.12 83 ASN A CA 1
ATOM 647 C C . ASN A 1 83 ? 14.285 -1.671 -1.234 1.00 81.12 83 ASN A C 1
ATOM 649 O O . ASN A 1 83 ? 15.155 -2.335 -0.660 1.00 81.12 83 ASN A O 1
ATOM 653 N N . LEU A 1 84 ? 13.762 -0.572 -0.677 1.00 78.94 84 LEU A N 1
ATOM 6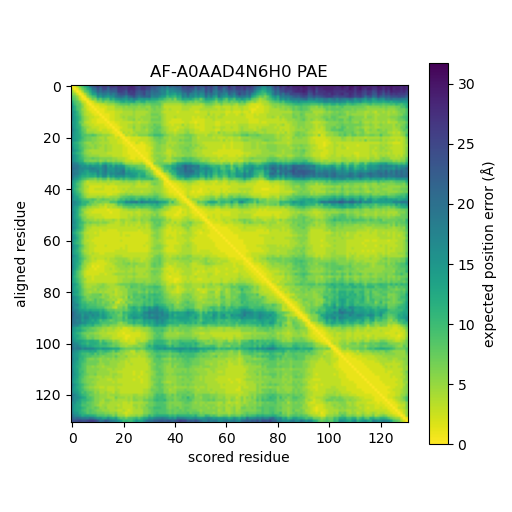54 C CA . LEU A 1 84 ? 14.157 -0.095 0.650 1.00 78.94 84 LEU A CA 1
ATOM 655 C C . LEU A 1 84 ? 13.646 -1.022 1.753 1.00 78.94 84 LEU A C 1
ATOM 657 O O . LEU A 1 84 ? 14.289 -1.104 2.795 1.00 78.94 84 LEU A O 1
ATOM 661 N N . ILE A 1 85 ? 12.551 -1.753 1.522 1.00 78.69 85 ILE A N 1
ATOM 662 C CA . ILE A 1 85 ? 12.048 -2.747 2.479 1.00 78.69 85 ILE A CA 1
ATOM 663 C C . ILE A 1 85 ? 13.073 -3.864 2.653 1.00 78.69 85 ILE A C 1
ATOM 665 O O . ILE A 1 85 ? 13.479 -4.158 3.775 1.00 78.69 85 ILE A O 1
ATOM 669 N N . GLU A 1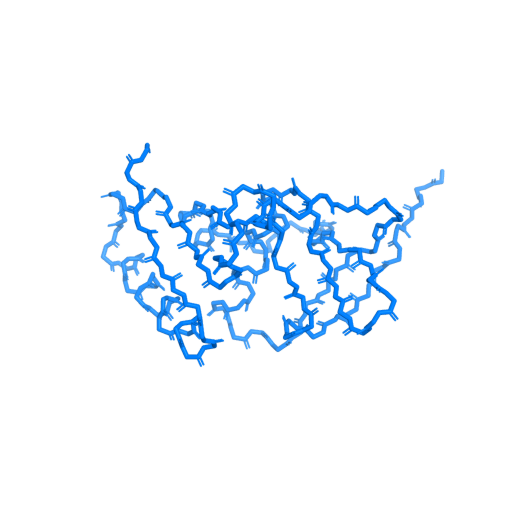 86 ? 13.540 -4.439 1.546 1.00 74.81 86 GLU A N 1
ATOM 670 C CA . GLU A 1 86 ? 14.551 -5.496 1.576 1.00 74.81 86 GLU A CA 1
ATOM 671 C C . GLU A 1 86 ? 15.892 -4.987 2.121 1.00 74.81 86 GLU A C 1
ATOM 673 O O . GLU A 1 86 ? 16.513 -5.641 2.958 1.00 74.81 86 GLU A O 1
ATOM 678 N N . SER A 1 87 ? 16.301 -3.780 1.717 1.00 70.94 87 SER A N 1
ATOM 679 C CA . SER A 1 87 ? 17.588 -3.200 2.117 1.00 70.94 87 SER A CA 1
ATOM 680 C C . SER A 1 87 ? 17.649 -2.805 3.595 1.00 70.94 87 SER A C 1
ATOM 682 O O . SER A 1 87 ? 18.673 -2.998 4.246 1.00 70.94 87 SER A O 1
ATOM 684 N N . GLN A 1 88 ? 16.584 -2.203 4.134 1.00 67.06 88 GLN A N 1
ATOM 685 C CA . GLN A 1 88 ? 16.576 -1.668 5.502 1.00 67.06 88 GLN A CA 1
ATOM 686 C C . GLN A 1 88 ? 15.985 -2.644 6.518 1.00 67.06 88 GLN A C 1
ATOM 688 O O . GLN A 1 88 ? 16.159 -2.474 7.724 1.00 67.06 88 GLN A O 1
ATOM 693 N N . SER A 1 89 ? 15.221 -3.630 6.063 1.00 64.31 89 SER A N 1
ATOM 694 C CA . SER A 1 89 ? 14.438 -4.506 6.928 1.00 64.31 89 SER A CA 1
ATOM 695 C C . SER A 1 89 ? 14.239 -5.883 6.275 1.00 64.31 89 SER A C 1
ATOM 697 O O . SER A 1 89 ? 13.104 -6.282 5.990 1.00 64.31 89 SER A O 1
ATOM 699 N N . PRO A 1 90 ? 15.334 -6.640 6.054 1.00 62.38 90 PRO A N 1
ATOM 700 C CA . PRO A 1 90 ? 15.267 -7.959 5.430 1.00 62.38 90 PRO A CA 1
ATOM 701 C C . PRO A 1 90 ? 14.343 -8.890 6.232 1.00 62.38 90 PRO A C 1
ATOM 703 O O . PRO A 1 90 ? 14.458 -9.008 7.453 1.00 62.38 90 PRO A O 1
ATOM 706 N N . GLY A 1 91 ? 13.386 -9.527 5.548 1.00 64.75 91 GLY A N 1
ATOM 707 C CA . GLY A 1 91 ? 12.365 -10.390 6.159 1.00 64.75 91 GLY A CA 1
ATOM 708 C C . GLY A 1 91 ? 11.118 -9.670 6.698 1.00 64.75 91 GLY A C 1
ATOM 709 O O . GLY A 1 91 ? 10.220 -10.322 7.235 1.00 64.75 91 GLY A O 1
ATOM 710 N N . LEU A 1 92 ? 11.018 -8.344 6.545 1.00 67.69 92 LEU A N 1
ATOM 711 C CA . LEU A 1 92 ? 9.830 -7.550 6.893 1.00 67.69 92 LEU A CA 1
ATOM 712 C C . LEU A 1 92 ? 9.071 -7.050 5.654 1.00 67.69 92 LEU A C 1
ATOM 714 O O . LEU A 1 92 ? 8.353 -6.061 5.741 1.00 67.69 92 LEU A O 1
ATOM 718 N N . GLU A 1 93 ? 9.155 -7.771 4.534 1.00 69.88 93 GLU A N 1
ATOM 719 C CA . GLU A 1 93 ? 8.510 -7.446 3.246 1.00 69.88 93 GLU A CA 1
ATOM 720 C C . GLU A 1 93 ? 7.002 -7.160 3.356 1.00 69.88 93 GLU A C 1
ATOM 722 O O . GLU A 1 93 ? 6.442 -6.405 2.567 1.00 69.88 93 GLU A O 1
ATOM 727 N N . ASN A 1 94 ? 6.352 -7.733 4.372 1.00 75.38 94 ASN A N 1
ATOM 728 C CA . ASN A 1 94 ? 4.926 -7.566 4.643 1.00 75.38 94 ASN A CA 1
ATOM 729 C C . ASN A 1 94 ? 4.635 -6.618 5.816 1.00 75.38 94 ASN A C 1
ATOM 731 O O . ASN A 1 94 ? 3.503 -6.570 6.279 1.00 75.38 94 ASN A O 1
ATOM 735 N N . THR A 1 95 ? 5.620 -5.906 6.363 1.00 83.12 95 THR A N 1
ATOM 736 C CA . THR A 1 95 ? 5.412 -4.997 7.500 1.00 83.12 95 THR A CA 1
ATOM 737 C C . THR A 1 95 ? 5.341 -3.557 7.028 1.00 83.12 95 THR A C 1
ATOM 739 O O . THR A 1 95 ? 6.273 -3.058 6.412 1.00 83.12 95 THR A O 1
ATOM 742 N N . LEU A 1 96 ? 4.246 -2.889 7.370 1.00 85.88 96 LEU A N 1
ATOM 743 C CA . LEU A 1 96 ? 3.991 -1.491 7.081 1.00 85.88 96 LEU A CA 1
ATOM 744 C C . LEU A 1 96 ? 4.137 -0.659 8.359 1.00 85.88 96 LEU A C 1
ATOM 746 O O . LEU A 1 96 ? 3.435 -0.893 9.343 1.00 85.88 96 LEU A O 1
ATOM 750 N N . THR A 1 97 ? 5.024 0.322 8.349 1.00 88.12 97 THR A N 1
ATOM 751 C CA . THR A 1 97 ? 5.130 1.343 9.384 1.00 88.12 97 THR A CA 1
ATOM 752 C C . THR A 1 97 ? 4.165 2.480 9.066 1.00 88.12 97 THR A C 1
ATOM 754 O O . THR A 1 97 ? 4.295 3.163 8.055 1.00 88.12 97 THR A O 1
ATOM 757 N N . ILE A 1 98 ? 3.180 2.675 9.932 1.00 88.06 98 ILE A N 1
ATOM 758 C CA . ILE A 1 98 ? 2.199 3.748 9.856 1.00 88.06 98 ILE A CA 1
ATOM 759 C C . ILE A 1 98 ? 2.674 4.900 10.744 1.00 88.06 98 ILE A C 1
ATOM 761 O O . ILE A 1 98 ? 2.766 4.737 11.962 1.00 88.06 98 ILE A O 1
ATOM 765 N N . VAL A 1 99 ? 2.926 6.057 10.131 1.00 89.62 99 VAL A N 1
ATOM 766 C CA . VAL A 1 99 ? 3.252 7.323 10.808 1.00 89.62 99 VAL A CA 1
ATOM 767 C C . VAL A 1 99 ? 2.104 8.330 10.685 1.00 89.62 99 VAL A C 1
ATOM 769 O O . VAL A 1 99 ? 1.269 8.229 9.780 1.00 89.62 99 VAL A O 1
ATOM 772 N N . GLY A 1 100 ? 2.036 9.296 11.607 1.00 82.62 100 GLY A N 1
ATOM 773 C CA . GLY A 1 100 ? 1.030 10.370 11.590 1.00 82.62 100 GLY A CA 1
ATOM 774 C C . GLY A 1 100 ? -0.363 9.962 12.086 1.00 82.62 100 GLY A C 1
ATOM 775 O O . GLY A 1 100 ? -1.365 10.564 11.700 1.00 82.62 100 GLY A O 1
ATOM 776 N N . ASN A 1 101 ? -0.464 8.924 12.921 1.00 82.94 101 ASN A N 1
ATOM 777 C CA . ASN A 1 101 ? -1.743 8.444 13.465 1.00 82.94 101 ASN A CA 1
ATOM 778 C C . ASN A 1 101 ? -2.236 9.223 14.710 1.00 82.94 101 ASN A C 1
ATOM 780 O O . ASN A 1 101 ? -3.353 8.988 15.177 1.00 82.94 101 ASN A O 1
ATOM 784 N N . GLU A 1 102 ? -1.435 10.148 15.242 1.00 80.94 102 GLU A N 1
ATOM 785 C CA . GLU A 1 102 ? -1.662 10.797 16.541 1.00 80.94 102 GLU A CA 1
ATOM 786 C C . GLU A 1 102 ? -2.850 11.769 16.531 1.00 80.94 102 GLU A C 1
ATOM 788 O O . GLU A 1 102 ? -3.634 11.817 17.480 1.00 80.94 102 GLU A O 1
ATOM 793 N N . SER A 1 103 ? -3.026 12.499 15.425 1.00 78.62 103 SER A N 1
ATOM 794 C CA . SER A 1 103 ? -4.039 13.557 15.274 1.00 78.62 103 SER A CA 1
ATOM 795 C C . SER A 1 103 ? -5.210 13.155 14.369 1.00 78.62 103 SER A C 1
ATOM 797 O O . SER A 1 103 ? -5.835 13.999 13.727 1.00 78.62 103 SER A O 1
ATOM 799 N N . LEU A 1 104 ? -5.520 11.857 14.297 1.00 83.81 104 LEU A N 1
ATOM 800 C CA . LEU A 1 104 ? -6.643 11.367 13.498 1.00 83.81 104 LEU A CA 1
ATOM 801 C C . LEU A 1 104 ? -7.984 11.695 14.160 1.00 83.81 104 LEU A C 1
ATOM 803 O O . LEU A 1 104 ? -8.234 11.317 15.308 1.00 83.81 104 LEU A O 1
ATOM 807 N N . SER A 1 105 ? -8.876 12.321 13.391 1.00 87.19 105 SER A N 1
ATOM 808 C CA . SER A 1 105 ? -10.289 12.484 13.755 1.00 87.19 105 SER A CA 1
ATOM 809 C C . SER A 1 105 ? -10.977 11.122 13.915 1.00 87.19 105 SER A C 1
ATOM 811 O O . SER A 1 105 ? -10.520 10.121 13.363 1.00 87.19 105 SER A O 1
ATOM 813 N N . GLU A 1 106 ? -12.115 11.059 14.611 1.00 87.50 106 GLU A N 1
ATOM 814 C CA . GLU A 1 106 ? -12.856 9.797 14.801 1.00 87.50 106 GLU A CA 1
ATOM 815 C C . GLU A 1 106 ? -13.207 9.101 13.476 1.00 87.50 106 GLU A C 1
ATOM 817 O O . GLU A 1 106 ? -13.106 7.879 13.363 1.00 87.50 106 GLU A O 1
ATOM 822 N N . GLU A 1 107 ? -13.562 9.873 12.448 1.00 87.06 107 GLU A N 1
ATOM 823 C CA . GLU A 1 107 ? -13.823 9.342 11.108 1.00 87.06 107 GLU A CA 1
ATOM 824 C C . GLU A 1 107 ? -12.558 8.760 10.462 1.00 87.06 107 GLU A C 1
ATOM 826 O O . GLU A 1 107 ? -12.567 7.627 9.978 1.00 87.06 107 GLU A O 1
ATOM 831 N N . GLN A 1 108 ? -11.437 9.477 10.545 1.00 86.88 108 GLN A N 1
ATOM 832 C CA . GLN A 1 108 ? -10.146 9.013 10.035 1.00 86.88 108 GLN A CA 1
ATOM 833 C C . GLN A 1 108 ? -9.656 7.759 10.770 1.00 86.88 108 GLN A C 1
ATOM 835 O O . GLN A 1 108 ? -9.096 6.865 10.142 1.00 86.88 108 GLN A O 1
ATOM 840 N N . ARG A 1 109 ? -9.921 7.635 12.078 1.00 88.12 109 ARG A N 1
ATOM 841 C CA . ARG A 1 109 ? -9.624 6.413 12.842 1.00 88.12 109 ARG A CA 1
ATOM 842 C C . ARG A 1 109 ? -10.419 5.216 12.333 1.00 88.12 109 ARG A C 1
ATOM 844 O O . ARG A 1 109 ? -9.839 4.150 12.163 1.00 88.12 109 ARG A O 1
ATOM 851 N N . LYS A 1 110 ? -11.709 5.386 12.024 1.00 89.50 110 LYS A N 1
ATOM 852 C CA . LYS A 1 110 ? -12.521 4.319 11.405 1.00 89.50 110 LYS A CA 1
ATOM 853 C C . LYS A 1 110 ? -11.984 3.925 10.029 1.00 89.50 110 LYS A C 1
ATOM 855 O O . LYS A 1 110 ? -11.978 2.746 9.683 1.00 89.50 110 LYS A O 1
ATOM 860 N N . GLN A 1 111 ? -11.526 4.896 9.239 1.00 88.69 111 GLN A N 1
ATOM 861 C CA . GLN A 1 111 ? -10.907 4.604 7.946 1.00 88.69 111 GLN A CA 1
ATOM 862 C C . GLN A 1 111 ? -9.558 3.890 8.093 1.00 88.69 111 GLN A C 1
ATOM 864 O O . GLN A 1 111 ? -9.298 2.958 7.336 1.00 88.69 111 GLN A O 1
ATOM 869 N N . LEU A 1 112 ? -8.730 4.285 9.065 1.00 89.44 112 LEU A N 1
ATOM 870 C CA . LEU A 1 112 ? -7.484 3.593 9.396 1.00 89.44 112 LEU A CA 1
ATOM 871 C C . LEU A 1 112 ? -7.758 2.151 9.843 1.00 89.44 112 LEU A C 1
ATOM 873 O O . LEU A 1 112 ? -7.095 1.241 9.363 1.00 89.44 112 LEU A O 1
ATOM 877 N N . ASP A 1 113 ? -8.752 1.921 10.698 1.00 89.62 113 ASP A N 1
ATOM 878 C CA . ASP A 1 113 ? -9.115 0.571 11.143 1.00 89.62 113 ASP A CA 1
ATOM 879 C C . ASP A 1 113 ? -9.516 -0.317 9.953 1.00 89.62 113 ASP A C 1
ATOM 881 O O . ASP A 1 113 ? -8.973 -1.404 9.752 1.00 89.62 113 ASP A O 1
ATOM 885 N N . LYS A 1 114 ? -10.349 0.219 9.051 1.00 89.31 114 LYS A N 1
ATOM 886 C CA . LYS A 1 114 ? -10.705 -0.446 7.790 1.00 89.31 114 LYS A CA 1
ATOM 887 C C . LYS A 1 114 ? -9.486 -0.709 6.899 1.00 89.31 114 LYS A C 1
ATOM 889 O O . LYS A 1 114 ? -9.395 -1.764 6.274 1.00 89.31 114 LYS A O 1
ATOM 894 N N . PHE A 1 115 ? -8.560 0.243 6.810 1.00 88.75 115 PHE A N 1
ATOM 895 C CA . PHE A 1 115 ? -7.323 0.104 6.043 1.00 88.75 115 PHE A CA 1
ATOM 896 C C . PHE A 1 115 ? -6.453 -1.038 6.581 1.00 88.75 115 PHE A C 1
ATOM 898 O O . PHE A 1 115 ? -6.033 -1.914 5.820 1.00 88.75 115 PHE A O 1
ATOM 905 N N . VAL A 1 116 ? -6.244 -1.057 7.898 1.00 89.75 116 VAL A N 1
ATOM 906 C CA . VAL A 1 116 ? -5.487 -2.090 8.610 1.00 89.75 116 VAL A CA 1
ATOM 907 C C . VAL A 1 116 ? -6.157 -3.449 8.451 1.00 89.75 116 VAL A C 1
ATOM 909 O O . VAL A 1 116 ? -5.470 -4.426 8.161 1.00 89.75 116 VAL A O 1
ATOM 912 N N . GLU A 1 117 ? -7.485 -3.533 8.557 1.00 89.81 117 GLU A N 1
ATOM 913 C CA . GLU A 1 117 ? -8.222 -4.782 8.353 1.00 89.81 117 GLU A CA 1
ATOM 914 C C . GLU A 1 117 ? -8.019 -5.332 6.929 1.00 89.81 117 GLU A C 1
ATOM 916 O O . GLU A 1 117 ? -7.689 -6.508 6.746 1.00 89.81 117 GLU A O 1
ATOM 921 N N . LEU A 1 118 ? -8.174 -4.482 5.907 1.00 87.62 118 LEU A N 1
ATOM 922 C CA . LEU A 1 118 ? -8.027 -4.873 4.501 1.00 87.62 118 LEU A CA 1
ATOM 923 C C . LEU A 1 118 ? -6.625 -5.397 4.191 1.00 87.62 118 LEU A C 1
ATOM 925 O O . LEU A 1 118 ? -6.477 -6.410 3.504 1.00 87.62 118 LEU A O 1
ATOM 929 N N . LEU A 1 119 ? -5.599 -4.712 4.689 1.00 85.88 119 LEU A N 1
ATOM 930 C CA . LEU A 1 119 ? -4.213 -5.105 4.481 1.00 85.88 119 LEU A CA 1
ATOM 931 C C . LEU A 1 119 ? -3.819 -6.311 5.355 1.00 85.88 119 LEU A C 1
ATOM 933 O O . LEU A 1 119 ? -3.118 -7.197 4.869 1.00 85.88 119 LEU A O 1
ATOM 937 N N . SER A 1 120 ? -4.345 -6.440 6.578 1.00 86.50 120 SER A N 1
ATOM 938 C CA . SER A 1 120 ? -4.154 -7.637 7.420 1.00 86.50 120 SER A CA 1
ATOM 939 C C . SER A 1 120 ? -4.668 -8.895 6.724 1.00 86.50 120 SER A C 1
ATOM 941 O O . SER A 1 120 ? -3.988 -9.918 6.698 1.00 86.50 120 SER A O 1
ATOM 943 N N . ARG A 1 121 ? -5.843 -8.816 6.078 1.00 85.19 121 ARG A N 1
ATOM 944 C CA . ARG A 1 121 ? -6.402 -9.924 5.277 1.00 85.19 121 ARG A CA 1
ATOM 945 C C . ARG A 1 121 ? -5.527 -10.300 4.079 1.00 85.19 121 ARG A C 1
ATOM 947 O O . ARG A 1 121 ? -5.637 -11.412 3.574 1.00 85.19 121 ARG A O 1
ATOM 954 N N . LYS A 1 122 ? -4.664 -9.388 3.626 1.00 78.56 122 LYS A N 1
ATOM 955 C CA . LYS A 1 122 ? -3.662 -9.628 2.580 1.00 78.56 122 LYS A CA 1
ATOM 956 C C . LYS A 1 122 ? -2.315 -10.126 3.125 1.00 78.56 122 LYS A C 1
ATOM 958 O O . LYS A 1 122 ? -1.419 -10.370 2.328 1.00 78.56 122 LYS A O 1
ATOM 963 N N . GLY A 1 123 ? -2.176 -10.299 4.441 1.00 82.50 123 GLY A N 1
ATOM 964 C CA . GLY A 1 123 ? -0.955 -10.790 5.089 1.00 82.50 123 GLY A CA 1
ATOM 965 C C . GLY A 1 123 ? 0.001 -9.696 5.571 1.00 82.50 123 GLY A C 1
ATOM 966 O O . GLY A 1 123 ? 1.097 -10.023 6.027 1.00 82.50 123 GLY A O 1
ATOM 967 N N . TYR A 1 124 ? -0.401 -8.422 5.506 1.00 85.12 124 TYR A N 1
ATOM 968 C CA . TYR A 1 124 ? 0.416 -7.326 6.022 1.00 85.12 124 TYR A CA 1
ATOM 969 C C . TYR A 1 124 ? 0.390 -7.274 7.555 1.00 85.12 124 TYR A C 1
ATOM 971 O O . TYR A 1 124 ? -0.609 -7.590 8.202 1.00 85.12 124 TYR A O 1
ATOM 979 N N . ARG A 1 125 ? 1.507 -6.840 8.132 1.00 85.81 125 ARG A N 1
ATOM 980 C CA . ARG A 1 125 ? 1.701 -6.516 9.547 1.00 85.81 125 ARG A CA 1
ATOM 981 C C . ARG A 1 125 ? 1.894 -5.015 9.684 1.00 85.81 125 ARG A C 1
ATOM 983 O O . ARG A 1 125 ? 2.353 -4.375 8.745 1.00 85.81 125 ARG A O 1
ATOM 990 N N . PHE A 1 126 ? 1.600 -4.462 10.855 1.00 87.25 126 PHE A N 1
ATOM 991 C CA . PHE A 1 126 ? 1.654 -3.017 11.072 1.00 87.25 126 PHE A CA 1
ATOM 992 C C . PHE A 1 126 ? 2.546 -2.687 12.256 1.00 87.25 126 PHE A C 1
ATOM 994 O O . PHE A 1 126 ? 2.478 -3.341 13.298 1.00 87.25 126 PHE A O 1
ATOM 1001 N N . LYS A 1 127 ? 3.368 -1.659 12.084 1.00 87.75 127 LYS A N 1
ATOM 1002 C CA . LYS A 1 127 ? 4.081 -0.966 13.153 1.00 87.75 127 LYS A CA 1
ATOM 1003 C C . LYS A 1 127 ? 3.559 0.459 13.196 1.00 87.75 127 LYS A C 1
ATOM 1005 O O . LYS A 1 127 ? 3.317 1.044 12.149 1.00 87.75 127 LYS A O 1
ATOM 1010 N N . TYR A 1 128 ? 3.374 1.004 14.385 1.00 85.56 128 TYR A N 1
ATOM 1011 C CA . TYR A 1 128 ? 2.965 2.393 14.553 1.00 85.56 128 TYR A CA 1
ATOM 1012 C C . TYR A 1 128 ? 4.159 3.160 15.095 1.00 85.56 128 TYR A C 1
ATOM 1014 O O . TYR A 1 128 ? 4.712 2.766 16.122 1.00 85.56 128 TYR A O 1
ATOM 1022 N N . GLU A 1 129 ? 4.563 4.213 14.395 1.00 82.56 129 GLU A N 1
ATOM 1023 C CA . GLU A 1 129 ? 5.588 5.136 14.869 1.00 82.56 129 GLU A CA 1
ATOM 1024 C C . GLU A 1 129 ? 4.985 6.532 15.015 1.00 82.56 129 GLU A C 1
ATOM 1026 O O . GLU A 1 129 ? 4.365 7.064 14.093 1.00 82.56 129 GLU A O 1
ATOM 1031 N N . ASN A 1 130 ? 5.185 7.114 16.193 1.00 66.31 130 ASN A N 1
ATOM 1032 C CA . ASN A 1 130 ? 4.872 8.507 16.469 1.00 66.31 130 ASN A CA 1
ATOM 1033 C C . ASN A 1 130 ? 6.151 9.296 16.170 1.00 66.31 130 ASN A C 1
ATOM 1035 O O . ASN A 1 130 ? 7.096 9.249 16.961 1.00 66.31 130 ASN A O 1
ATOM 1039 N N . LYS A 1 131 ? 6.217 9.915 14.992 1.00 56.22 131 LYS A N 1
ATOM 1040 C CA . LYS A 1 131 ? 7.320 10.782 14.566 1.00 56.22 131 LYS A CA 1
ATOM 10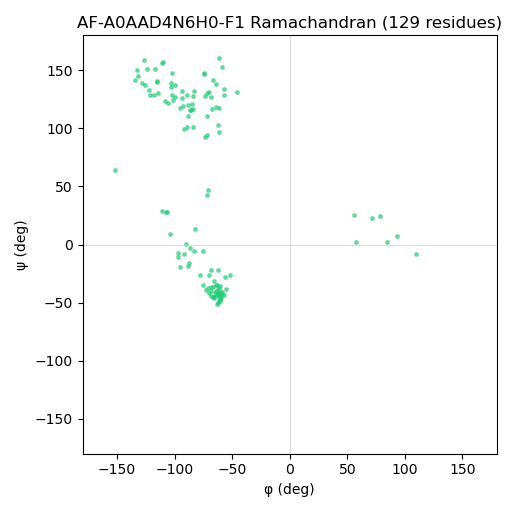41 C C . LYS A 1 131 ? 6.809 12.196 14.368 1.00 56.22 131 LYS A C 1
ATOM 1043 O O . LYS A 1 131 ? 5.732 12.323 13.745 1.00 56.22 131 LYS A O 1
#